Protein AF-A0A161S2M9-F1 (afdb_monomer)

Solvent-accessible surface area (backbone atoms only — not comparable to full-atom values): 8338 Å² total; per-residue (Å²): 133,83,73,73,79,74,80,50,55,62,83,59,62,72,58,51,50,69,74,35,62,95,44,46,67,46,77,41,58,0,58,89,66,40,73,58,56,56,80,50,38,44,29,28,23,38,36,28,75,87,75,35,39,30,41,39,39,37,35,34,41,82,91,75,45,33,48,78,35,40,40,38,41,31,34,82,42,96,66,31,32,44,35,39,37,47,57,80,62,90,52,72,94,69,52,46,96,36,64,38,29,30,31,35,53,48,51,75,93,57,89,78,67,59,68,40,60,39,91,72,65,84,49,70,64,59,43,49,53,50,54,49,52,54,49,56,54,49,53,51,56,54,55,63,73,75,111

Radius of gyration: 16.25 Å; Cα contacts (8 Å, |Δi|>4): 258; chains: 1; bounding box: 47×38×46 Å

Foldseek 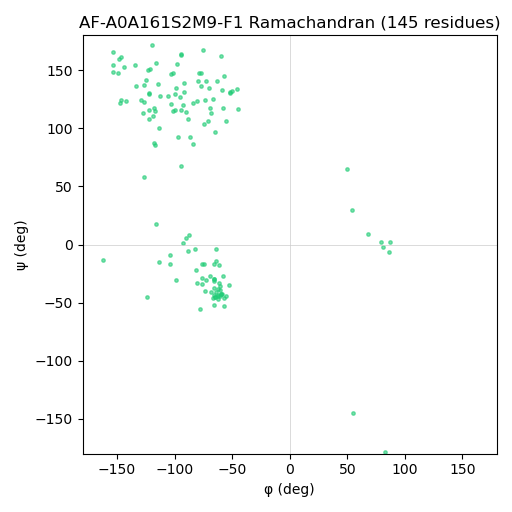3Di:
DPPPPPQAADDDVVVLCVVCVQWFPDKEAADVVPPGADPQWGWIWTATPVRWIKIKIFRADPVPRGTPWIKIWTCPDVQKIKIWTAQADPDPQADEPQPPTWIWIGHPPDPDIDIGHDPDPPHPNVVVVVVVVVVVVVVVVVVVVVD

Secondary structure (DSSP, 8-state):
-PPP----BPP-HHHHHHH-TTTEEEEEESBTTBS--BTTEEEEEEEETTS-EEEEEEEEETTTTEEEEEEEEEEEETTEEEEEEE---SSGGG--TTTTEEEEEEETT-S---EEE-SS--SHHHHHHHHHHHHHHHHHHHHHHT-

Nearest PDB structures (foldseek):
  6czh-assembly1_A  TM=3.758E-01  e=7.530E+00  synthetic construct
  4qtq-assembly1_A  TM=4.087E-01  e=7.950E+00  Xanthomonas citri pv. citri str. 306

pLDDT: mean 89.41, std 12.66, range [35.03, 98.44]

Mean predicted aligned error: 5.24 Å

Structure (mmCIF, N/CA/C/O backbone):
data_AF-A0A161S2M9-F1
#
_entry.id   AF-A0A161S2M9-F1
#
loop_
_atom_site.group_PDB
_atom_site.id
_atom_site.type_symbol
_atom_site.label_atom_id
_atom_site.label_alt_id
_atom_site.label_comp_id
_atom_site.label_asym_id
_atom_site.label_entity_id
_atom_site.label_seq_id
_atom_site.pdbx_PDB_ins_code
_atom_site.Cartn_x
_atom_site.Cartn_y
_atom_site.Cartn_z
_atom_site.occupancy
_atom_site.B_iso_or_equiv
_atom_site.auth_seq_id
_atom_site.auth_comp_id
_atom_site.auth_asym_id
_atom_site.auth_atom_id
_atom_site.pdbx_PDB_model_num
ATOM 1 N N . MET A 1 1 ? -11.547 -1.071 -25.526 1.00 36.75 1 MET A N 1
ATOM 2 C CA . MET A 1 1 ? -10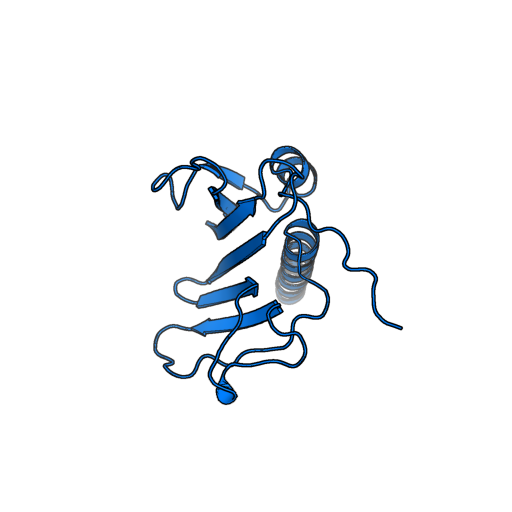.810 0.189 -25.287 1.00 36.75 1 MET A CA 1
ATOM 3 C C . MET A 1 1 ? -9.580 -0.172 -24.457 1.00 36.75 1 MET A C 1
ATOM 5 O O . MET A 1 1 ? -9.751 -0.563 -23.312 1.00 36.75 1 MET A O 1
ATOM 9 N N . LYS A 1 2 ? -8.369 -0.206 -25.035 1.00 35.03 2 LYS A N 1
ATOM 10 C CA . LYS A 1 2 ? -7.146 -0.411 -24.234 1.00 35.03 2 LYS A CA 1
ATOM 11 C C . LYS A 1 2 ? -6.957 0.863 -23.407 1.00 35.03 2 LYS A C 1
ATOM 13 O O . LYS A 1 2 ? -6.840 1.926 -24.017 1.00 35.03 2 LYS A O 1
ATOM 18 N N . ARG A 1 3 ? -6.991 0.789 -22.069 1.00 44.34 3 ARG A N 1
ATOM 19 C CA . ARG A 1 3 ? -6.546 1.918 -21.235 1.00 44.34 3 ARG A CA 1
ATOM 20 C C . ARG A 1 3 ? -5.145 2.292 -21.727 1.00 44.34 3 ARG A C 1
ATOM 22 O O . ARG A 1 3 ? -4.315 1.400 -21.919 1.00 44.34 3 ARG A O 1
ATOM 29 N N . LYS A 1 4 ? -4.898 3.581 -21.998 1.00 45.69 4 LYS A N 1
ATOM 30 C CA . LYS A 1 4 ? -3.517 4.085 -21.995 1.00 45.69 4 LYS A CA 1
ATOM 31 C C . LYS A 1 4 ? -2.933 3.600 -20.672 1.00 45.69 4 LYS A C 1
ATOM 33 O O . LYS A 1 4 ? -3.645 3.672 -19.678 1.00 45.69 4 LYS A O 1
ATOM 38 N N . SER A 1 5 ? -1.738 3.014 -20.672 1.00 51.22 5 SER A N 1
ATOM 39 C CA . SER A 1 5 ? -1.085 2.694 -19.407 1.00 51.22 5 SER A CA 1
ATOM 40 C C . SER A 1 5 ? -1.011 4.005 -18.640 1.00 51.22 5 SER A C 1
ATOM 42 O O . SER A 1 5 ? -0.283 4.905 -19.065 1.00 51.22 5 SER A O 1
ATOM 44 N N . ASP A 1 6 ? -1.846 4.165 -17.619 1.00 59.38 6 ASP A N 1
ATOM 45 C CA . ASP A 1 6 ? -1.732 5.303 -16.731 1.00 59.38 6 ASP A CA 1
ATOM 46 C C . ASP A 1 6 ? -0.314 5.203 -16.181 1.00 59.38 6 ASP A C 1
ATOM 48 O O . ASP A 1 6 ? 0.096 4.158 -15.670 1.00 59.38 6 ASP A O 1
ATOM 52 N N . ASP A 1 7 ? 0.498 6.216 -16.469 1.00 76.06 7 ASP A N 1
ATOM 53 C CA . ASP A 1 7 ? 1.902 6.202 -16.102 1.00 76.06 7 ASP A CA 1
ATOM 54 C C . ASP A 1 7 ? 1.968 6.213 -14.571 1.00 76.06 7 ASP A C 1
ATOM 56 O O . ASP A 1 7 ? 1.827 7.253 -13.932 1.00 76.06 7 ASP A O 1
ATOM 60 N N . LEU A 1 8 ? 2.117 5.032 -13.967 1.00 88.88 8 LEU A N 1
ATOM 61 C CA . LEU A 1 8 ? 2.208 4.890 -12.521 1.00 88.88 8 LEU A CA 1
ATOM 62 C C . LEU A 1 8 ? 3.531 5.495 -12.071 1.00 88.88 8 LEU A C 1
ATOM 64 O O . LEU A 1 8 ? 4.604 4.984 -12.391 1.00 88.88 8 LEU A O 1
ATOM 68 N N . HIS A 1 9 ? 3.459 6.586 -11.323 1.00 93.44 9 HIS A N 1
ATOM 69 C CA . HIS A 1 9 ? 4.621 7.230 -10.728 1.00 93.44 9 HIS A CA 1
ATOM 70 C C . HIS A 1 9 ? 4.854 6.747 -9.294 1.00 93.44 9 HIS A C 1
ATOM 72 O O . HIS A 1 9 ? 3.990 6.115 -8.677 1.00 93.44 9 HIS A O 1
ATOM 78 N N . GLY A 1 10 ? 6.059 7.007 -8.783 1.00 93.94 10 GLY A N 1
ATOM 79 C CA . GLY A 1 10 ? 6.380 6.767 -7.378 1.00 93.94 10 GLY A CA 1
ATOM 80 C C . GLY A 1 10 ? 5.434 7.521 -6.445 1.00 93.94 10 GLY A C 1
ATOM 81 O O . GLY A 1 10 ? 4.982 8.627 -6.753 1.00 93.94 10 GLY A O 1
ATOM 82 N N . THR A 1 11 ? 5.123 6.909 -5.309 1.00 96.31 11 THR A N 1
ATOM 83 C CA . THR A 1 11 ? 4.154 7.472 -4.371 1.00 96.31 11 THR A CA 1
ATOM 84 C C . THR A 1 11 ? 4.696 8.726 -3.682 1.00 96.31 11 THR A C 1
ATOM 86 O O . THR A 1 11 ? 5.821 8.756 -3.183 1.00 96.31 11 THR A O 1
ATOM 89 N N . ASN A 1 12 ? 3.865 9.768 -3.599 1.00 96.38 12 ASN A N 1
ATOM 90 C CA . ASN A 1 12 ? 4.131 10.939 -2.770 1.00 96.38 12 ASN A CA 1
ATOM 91 C C . ASN A 1 12 ? 3.613 10.696 -1.341 1.00 96.38 12 ASN A C 1
ATOM 93 O O . ASN A 1 12 ? 2.447 10.949 -1.042 1.00 96.38 12 ASN A O 1
ATOM 97 N N . PHE A 1 13 ? 4.480 10.197 -0.459 1.00 97.56 13 PHE A N 1
ATOM 98 C CA . PHE A 1 13 ? 4.110 9.833 0.917 1.00 97.56 13 PHE A CA 1
ATOM 99 C C . PHE A 1 13 ? 3.707 11.030 1.787 1.00 97.56 13 PHE A C 1
ATOM 101 O O . PHE A 1 13 ? 2.835 10.891 2.641 1.00 97.56 13 PHE A O 1
ATOM 108 N N . GLU A 1 14 ? 4.278 12.211 1.544 1.00 97.12 14 GLU A N 1
ATOM 109 C CA . GLU A 1 14 ? 3.886 13.437 2.251 1.00 97.12 14 GLU A CA 1
ATOM 110 C C . GLU A 1 14 ? 2.454 13.841 1.904 1.00 97.12 14 GLU A C 1
ATOM 112 O O . GLU A 1 14 ? 1.664 1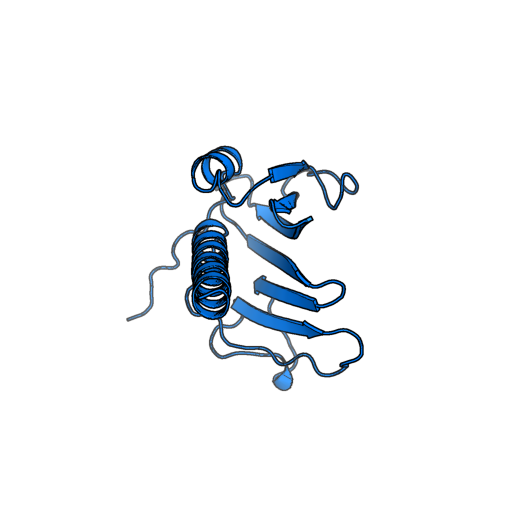4.190 2.782 1.00 97.12 14 GLU A O 1
ATOM 117 N N . PHE A 1 15 ? 2.094 13.757 0.621 1.00 97.31 15 PHE A N 1
ATOM 118 C CA . PHE A 1 15 ? 0.719 13.977 0.187 1.00 97.31 15 PHE A CA 1
ATOM 119 C C . PHE A 1 15 ? -0.222 12.910 0.754 1.00 97.31 15 PHE A C 1
ATOM 121 O O . PHE A 1 15 ? -1.269 13.259 1.292 1.00 97.31 15 PHE A O 1
ATOM 128 N N . LEU A 1 16 ? 0.172 11.634 0.702 1.00 97.62 16 LEU A N 1
ATOM 129 C CA . LEU A 1 16 ? -0.625 10.526 1.229 1.00 97.62 16 LEU A CA 1
ATOM 130 C C . LEU A 1 16 ? -0.955 10.724 2.716 1.00 97.62 16 LEU A C 1
ATOM 132 O O . LEU A 1 16 ? -2.113 10.610 3.110 1.00 97.62 16 LEU A O 1
ATOM 136 N N . LYS A 1 17 ? 0.040 11.107 3.528 1.00 97.31 17 LYS A N 1
ATOM 137 C CA . LYS A 1 17 ? -0.150 11.398 4.955 1.00 97.31 17 LYS A CA 1
ATOM 138 C C . LYS A 1 17 ? -1.141 12.540 5.193 1.00 97.31 17 LYS A C 1
ATOM 140 O O . LYS A 1 17 ? -1.945 12.468 6.114 1.00 97.31 17 LYS A O 1
ATOM 145 N N . ARG A 1 18 ? -1.099 13.588 4.362 1.00 97.62 18 ARG A N 1
ATOM 146 C CA . ARG A 1 18 ? -2.029 14.729 4.451 1.00 97.62 18 ARG A CA 1
ATOM 147 C C . ARG A 1 18 ? -3.439 14.390 3.979 1.00 97.62 18 ARG A C 1
ATOM 149 O O . ARG A 1 18 ? -4.381 15.007 4.457 1.00 97.62 18 ARG A O 1
ATOM 156 N N . ALA A 1 19 ? -3.574 13.465 3.032 1.00 97.88 19 ALA A N 1
ATOM 157 C CA . ALA A 1 19 ? -4.863 13.063 2.481 1.00 97.88 19 ALA A CA 1
ATOM 158 C C . ALA A 1 19 ? -5.654 12.148 3.426 1.00 97.88 19 ALA A C 1
ATOM 160 O O . ALA A 1 19 ? -6.880 12.184 3.406 1.00 97.88 19 ALA A O 1
ATOM 161 N N . PHE A 1 20 ? -4.968 11.365 4.265 1.00 97.81 20 PHE A N 1
ATOM 162 C CA . PHE A 1 20 ? -5.599 10.399 5.170 1.00 97.81 20 PHE A CA 1
ATOM 163 C C . PHE A 1 20 ? -5.170 10.588 6.640 1.00 97.81 20 PHE A C 1
ATOM 165 O O . PHE A 1 20 ? -4.636 9.650 7.246 1.00 97.81 20 PHE A O 1
ATOM 172 N N . PRO A 1 21 ? -5.388 11.778 7.238 1.00 97.06 21 PRO A N 1
ATOM 173 C CA . PRO A 1 21 ? -4.959 12.065 8.609 1.00 97.06 21 PRO A CA 1
ATOM 174 C C . PRO A 1 21 ? -5.702 11.216 9.651 1.00 97.06 21 PRO A C 1
ATOM 176 O O . PRO A 1 21 ? -5.125 10.864 10.673 1.00 97.06 21 PRO A O 1
ATOM 179 N N . ASP A 1 22 ? -6.946 10.827 9.362 1.00 95.62 22 ASP A N 1
ATOM 180 C CA . ASP A 1 22 ? -7.793 10.011 10.246 1.00 95.62 22 ASP A CA 1
ATOM 181 C C . ASP A 1 22 ? -7.592 8.497 10.054 1.00 95.62 22 ASP A C 1
ATOM 183 O O . ASP A 1 22 ? -8.345 7.677 10.584 1.00 95.62 22 ASP A O 1
ATOM 187 N N . LEU A 1 23 ? -6.584 8.111 9.268 1.00 96.94 23 LEU A N 1
ATOM 188 C CA . LEU A 1 23 ? -6.231 6.720 8.993 1.00 96.94 23 LEU A CA 1
ATOM 189 C C . LEU A 1 23 ? -4.774 6.428 9.354 1.00 96.94 23 LEU A C 1
ATOM 191 O O . LEU A 1 23 ? -4.488 5.391 9.952 1.00 96.94 23 LEU A O 1
ATOM 195 N N . ILE A 1 24 ? -3.859 7.321 8.969 1.00 98.19 24 ILE A N 1
ATOM 196 C CA . ILE A 1 24 ? -2.412 7.128 9.084 1.00 98.19 24 ILE A CA 1
ATOM 197 C C . ILE A 1 24 ? -1.906 7.716 10.402 1.00 98.19 24 ILE A C 1
ATOM 199 O O . ILE A 1 24 ? -1.961 8.924 10.614 1.00 98.19 24 ILE A O 1
ATOM 203 N N . GLU A 1 25 ? -1.308 6.871 11.237 1.00 97.50 25 GLU A N 1
ATOM 204 C CA . GLU A 1 25 ? -0.554 7.299 12.416 1.00 97.50 25 GLU A CA 1
ATOM 205 C C . GLU A 1 25 ? 0.841 7.798 12.005 1.00 97.50 25 GLU A C 1
ATOM 207 O O . GLU A 1 25 ? 1.239 8.937 12.275 1.00 97.50 25 GLU A O 1
ATOM 212 N N . SER A 1 26 ? 1.596 6.952 11.299 1.00 97.38 26 SER A N 1
ATOM 213 C CA . SER A 1 26 ? 2.964 7.254 10.883 1.00 97.38 26 SER A CA 1
ATOM 214 C C . SER A 1 26 ? 3.329 6.593 9.553 1.00 97.38 26 SER A C 1
ATOM 216 O O . SER A 1 26 ? 2.701 5.636 9.103 1.00 97.38 26 SER A O 1
ATOM 218 N N . ILE A 1 27 ? 4.358 7.142 8.903 1.00 97.81 27 ILE A N 1
ATOM 219 C CA . ILE A 1 27 ? 5.005 6.547 7.733 1.00 97.81 27 ILE A CA 1
ATOM 220 C C . ILE A 1 27 ? 6.499 6.500 8.037 1.00 97.81 27 ILE A C 1
ATOM 222 O O . ILE A 1 27 ? 7.145 7.541 8.157 1.00 97.81 27 ILE A O 1
ATOM 226 N N . GLU A 1 28 ? 7.033 5.296 8.180 1.00 97.00 28 GLU A N 1
ATOM 227 C CA . GLU A 1 28 ? 8.422 5.028 8.548 1.00 97.00 28 GLU A CA 1
ATOM 228 C C . GLU A 1 28 ? 9.225 4.614 7.311 1.00 97.00 28 GLU A C 1
ATOM 230 O O . GLU A 1 28 ? 8.683 4.004 6.384 1.00 97.00 28 GLU A O 1
ATOM 235 N N . ASP A 1 29 ? 10.511 4.978 7.266 1.00 97.12 29 ASP A N 1
ATOM 236 C CA . ASP A 1 29 ? 11.413 4.481 6.226 1.00 97.12 29 ASP A CA 1
ATOM 237 C C . ASP A 1 29 ? 11.844 3.046 6.523 1.00 97.12 29 ASP A C 1
ATOM 239 O O . ASP A 1 29 ? 12.183 2.723 7.658 1.00 97.12 29 ASP A O 1
ATOM 243 N N . GLY A 1 30 ? 11.832 2.205 5.490 1.00 94.62 30 GLY A N 1
ATOM 244 C CA . GLY A 1 30 ? 12.103 0.781 5.622 1.00 94.62 30 GLY A CA 1
ATOM 245 C C . GLY A 1 30 ? 10.898 -0.051 6.072 1.00 94.62 30 GLY A C 1
ATOM 246 O O . GLY A 1 30 ? 9.778 0.443 6.254 1.00 94.62 30 GLY A O 1
ATOM 247 N N . PHE A 1 31 ? 11.131 -1.349 6.220 1.00 92.00 31 PHE A N 1
ATOM 248 C CA . PHE A 1 31 ? 10.188 -2.297 6.798 1.00 92.00 31 PHE A CA 1
ATOM 249 C C . PHE A 1 31 ? 10.390 -2.342 8.310 1.00 92.00 31 PHE A C 1
ATOM 251 O O . PHE A 1 31 ? 11.398 -2.843 8.788 1.00 92.00 31 PHE A O 1
ATOM 258 N N . PHE A 1 32 ? 9.441 -1.783 9.061 1.00 85.50 32 PHE A N 1
ATOM 259 C CA . PHE A 1 32 ? 9.501 -1.629 10.519 1.00 85.50 32 PHE A CA 1
ATOM 260 C C . PHE A 1 32 ? 10.764 -0.912 11.031 1.00 85.50 32 PHE A C 1
ATOM 262 O O . PHE A 1 32 ? 11.217 -1.171 12.142 1.00 85.50 32 PHE A O 1
ATOM 269 N N . GLY A 1 33 ? 11.330 -0.005 10.227 1.00 77.69 33 GLY A N 1
ATOM 270 C CA . GLY A 1 33 ? 12.584 0.694 10.531 1.00 77.69 33 GLY A CA 1
ATOM 271 C C . GLY A 1 33 ? 13.853 -0.052 10.103 1.00 77.69 33 GLY A C 1
ATOM 272 O O . GLY A 1 33 ? 14.936 0.531 10.143 1.00 77.69 33 GLY A O 1
ATOM 273 N N . ASP A 1 34 ? 13.722 -1.294 9.635 1.00 80.69 34 ASP A N 1
ATOM 274 C CA . ASP A 1 34 ? 14.796 -2.074 9.024 1.00 80.69 34 ASP A CA 1
ATOM 275 C C . ASP A 1 34 ? 14.778 -1.925 7.495 1.00 80.69 34 ASP A C 1
ATOM 277 O O . ASP A 1 34 ? 13.792 -1.496 6.904 1.00 80.69 34 ASP A O 1
ATOM 281 N N . GLU A 1 35 ? 15.870 -2.283 6.816 1.00 89.38 35 GLU A N 1
ATOM 282 C CA . GLU A 1 35 ? 15.967 -2.219 5.346 1.00 89.38 35 GLU A CA 1
ATOM 283 C C . GLU A 1 35 ? 15.534 -0.857 4.752 1.00 89.38 35 GLU A C 1
ATOM 285 O O . GLU A 1 35 ? 14.555 -0.783 4.004 1.00 89.38 35 GLU A O 1
ATOM 290 N N . PRO A 1 36 ? 16.249 0.245 5.042 1.00 93.00 36 PRO A N 1
ATOM 291 C CA . PRO A 1 36 ? 15.849 1.574 4.589 1.00 93.00 36 PRO A CA 1
ATOM 292 C C . PRO A 1 36 ? 15.765 1.682 3.060 1.00 93.00 36 PRO A C 1
ATOM 294 O O . PRO A 1 36 ? 16.330 0.876 2.298 1.00 93.00 36 PRO A O 1
ATOM 297 N N . SER A 1 37 ? 15.073 2.722 2.596 1.00 92.69 37 SER A N 1
ATOM 298 C CA . SER A 1 37 ? 15.026 3.041 1.169 1.00 92.69 37 SER A CA 1
ATOM 299 C C . SER A 1 37 ? 16.443 3.296 0.647 1.00 92.69 37 SER A C 1
ATOM 301 O O . SER A 1 37 ? 17.233 4.024 1.250 1.00 92.69 37 SER A O 1
ATOM 303 N N . LYS A 1 38 ? 16.791 2.695 -0.494 1.00 91.75 38 LYS A N 1
ATOM 304 C CA . LYS A 1 38 ? 18.129 2.831 -1.088 1.00 91.75 38 LYS A CA 1
ATOM 305 C C . LYS A 1 38 ? 18.048 2.778 -2.601 1.00 91.75 38 LYS A C 1
ATOM 307 O O . LYS A 1 38 ? 17.648 1.764 -3.165 1.00 91.75 38 LYS A O 1
ATOM 312 N N . GLY A 1 39 ? 18.529 3.826 -3.270 1.00 80.50 39 GLY A N 1
ATOM 313 C CA . GLY A 1 39 ? 18.499 3.887 -4.733 1.00 80.50 39 GLY A CA 1
ATOM 314 C C . GLY A 1 39 ? 17.072 3.686 -5.251 1.00 80.50 39 GLY A C 1
ATOM 315 O O . GLY A 1 39 ? 16.149 4.111 -4.569 1.00 80.50 39 GLY A O 1
ATOM 316 N N . PRO A 1 40 ? 16.835 3.038 -6.403 1.00 94.62 40 PRO A N 1
ATOM 317 C CA . PRO A 1 40 ? 15.496 2.996 -6.995 1.00 94.62 40 PRO A CA 1
ATOM 318 C C . PRO A 1 40 ? 14.461 2.247 -6.134 1.00 94.62 40 PRO A C 1
ATOM 320 O O . PRO A 1 40 ? 13.295 2.199 -6.505 1.00 94.62 40 PRO A O 1
ATOM 323 N N . PHE A 1 41 ? 14.871 1.649 -5.013 1.00 96.44 41 PHE A N 1
ATOM 324 C CA . PHE A 1 41 ? 14.015 0.929 -4.088 1.00 96.44 41 PHE A CA 1
ATOM 325 C C . PHE A 1 41 ? 13.473 1.865 -3.008 1.00 96.44 41 PHE A C 1
ATOM 327 O O . PHE A 1 41 ? 14.217 2.343 -2.146 1.00 96.44 41 PHE A O 1
ATOM 334 N N . VAL A 1 42 ? 12.162 2.061 -3.036 1.00 97.12 42 VAL A N 1
ATOM 335 C CA . VAL A 1 42 ? 11.395 2.701 -1.972 1.00 97.12 42 VAL A CA 1
ATOM 336 C C . VAL A 1 42 ? 10.837 1.608 -1.075 1.00 97.12 42 VAL A C 1
ATOM 338 O O . VAL A 1 42 ? 10.175 0.690 -1.561 1.00 97.12 42 VAL A O 1
ATOM 341 N N . ARG A 1 43 ? 11.099 1.714 0.227 1.00 97.88 43 ARG A N 1
ATOM 342 C CA . ARG A 1 43 ? 10.530 0.843 1.258 1.00 97.88 43 ARG A CA 1
ATOM 343 C C . ARG A 1 43 ? 9.938 1.705 2.355 1.00 97.88 43 ARG A C 1
ATOM 345 O O . ARG A 1 43 ? 10.647 2.549 2.898 1.00 97.88 43 ARG A O 1
ATOM 352 N N . LYS A 1 44 ? 8.657 1.518 2.662 1.00 98.12 44 LYS A N 1
ATOM 353 C CA . LYS A 1 44 ? 7.977 2.224 3.755 1.00 98.12 44 LYS A CA 1
ATOM 354 C C . LYS A 1 44 ? 7.138 1.268 4.585 1.00 98.12 44 LYS A C 1
ATOM 356 O O . LYS A 1 44 ? 6.644 0.264 4.073 1.00 98.12 44 LYS A O 1
ATOM 361 N N . THR A 1 45 ? 6.918 1.648 5.836 1.00 98.44 45 THR A N 1
ATOM 362 C CA . THR A 1 45 ? 5.892 1.058 6.699 1.00 98.44 45 THR A CA 1
ATOM 363 C C . THR A 1 45 ? 4.903 2.142 7.079 1.00 98.44 45 THR A C 1
ATOM 365 O O . THR A 1 45 ? 5.279 3.133 7.700 1.00 98.44 45 THR A O 1
ATOM 368 N N . ILE A 1 46 ? 3.648 1.979 6.680 1.00 98.31 46 ILE A N 1
ATOM 369 C CA . ILE A 1 46 ? 2.546 2.853 7.078 1.00 98.31 46 ILE A CA 1
ATOM 370 C C . ILE A 1 46 ? 1.888 2.210 8.293 1.00 98.31 46 ILE A C 1
ATOM 372 O O . ILE A 1 46 ? 1.345 1.112 8.174 1.00 98.31 46 ILE A O 1
ATOM 376 N N . LYS A 1 47 ? 1.936 2.873 9.447 1.00 97.62 47 LYS A N 1
ATOM 377 C CA . LYS A 1 47 ? 1.187 2.463 10.640 1.00 97.62 47 LYS A CA 1
ATOM 378 C C . LYS A 1 47 ? -0.155 3.174 10.647 1.00 97.62 47 LYS A C 1
ATOM 380 O O . LYS A 1 47 ? -0.223 4.384 10.416 1.00 97.62 47 LYS A O 1
ATOM 385 N N . PHE A 1 48 ? -1.216 2.416 10.871 1.00 97.31 48 PHE A N 1
ATOM 386 C CA . PHE A 1 48 ? -2.572 2.935 10.939 1.00 97.31 48 PHE A CA 1
ATOM 387 C C . PHE A 1 48 ? -3.003 3.157 12.390 1.00 97.31 48 PHE A C 1
ATOM 389 O O . PHE A 1 48 ? -2.517 2.482 13.292 1.00 97.31 48 PHE A O 1
ATOM 396 N N . LEU A 1 49 ? -3.963 4.059 12.611 1.00 95.81 49 LEU A N 1
ATOM 397 C CA . LEU A 1 49 ? -4.425 4.442 13.958 1.00 95.81 49 LEU A CA 1
ATOM 398 C C . LEU A 1 49 ? -5.028 3.291 14.789 1.00 95.81 49 LEU A C 1
ATOM 400 O O . LEU A 1 49 ? -5.140 3.406 16.004 1.00 95.81 49 LEU A O 1
ATOM 404 N N . ASP A 1 50 ? -5.422 2.187 14.154 1.00 92.88 50 ASP A N 1
ATOM 405 C CA . ASP A 1 50 ? -5.926 0.976 14.819 1.00 92.88 50 ASP A CA 1
ATOM 406 C C . ASP A 1 50 ? -4.816 -0.034 15.170 1.00 92.88 50 ASP A C 1
ATOM 408 O O . ASP A 1 50 ? -5.102 -1.146 15.614 1.00 92.88 50 ASP A O 1
ATOM 412 N N . GLY A 1 51 ? -3.549 0.324 14.947 1.00 93.69 51 GLY A N 1
ATOM 413 C CA . GLY A 1 51 ? -2.385 -0.523 15.202 1.00 93.69 51 GLY A CA 1
ATOM 414 C C . GLY A 1 51 ? -2.082 -1.548 14.105 1.00 93.69 51 GLY A C 1
ATOM 415 O O . GLY A 1 51 ? -1.083 -2.263 14.206 1.00 93.69 51 GLY A O 1
ATOM 416 N N . THR A 1 52 ? -2.896 -1.629 13.048 1.00 95.56 52 THR A N 1
ATOM 417 C CA . THR A 1 52 ? -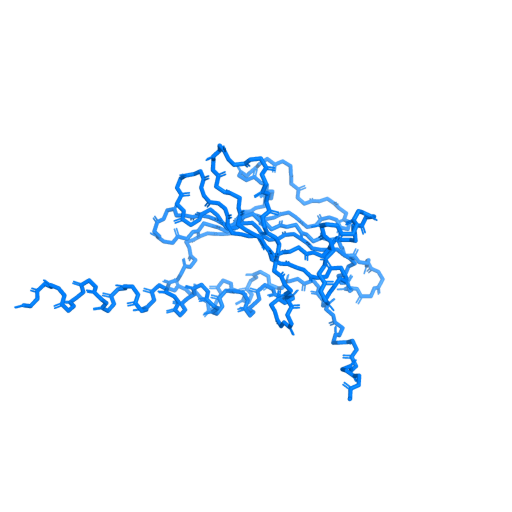2.538 -2.390 11.840 1.00 95.56 52 THR A CA 1
ATOM 418 C C . THR A 1 52 ? -1.499 -1.628 11.015 1.00 95.56 52 THR A C 1
ATOM 420 O O . THR A 1 52 ? -1.251 -0.441 11.238 1.00 95.56 52 THR A O 1
ATOM 423 N N . TYR A 1 53 ? -0.878 -2.281 10.033 1.00 97.00 53 TYR A N 1
ATOM 424 C CA . TYR A 1 53 ? 0.131 -1.625 9.201 1.00 97.00 53 TYR A CA 1
ATOM 425 C C . TYR A 1 53 ? 0.130 -2.131 7.765 1.00 97.00 53 TYR A C 1
ATOM 427 O O . TYR A 1 53 ? -0.338 -3.229 7.460 1.00 97.00 53 TYR A O 1
ATOM 435 N N . MET A 1 54 ? 0.720 -1.332 6.885 1.00 97.62 54 MET A N 1
ATOM 436 C CA . MET A 1 54 ? 1.028 -1.709 5.518 1.00 97.62 54 MET A CA 1
ATOM 437 C C . MET A 1 54 ? 2.522 -1.574 5.246 1.00 97.62 54 MET A C 1
ATOM 439 O O . MET A 1 54 ? 3.103 -0.517 5.494 1.00 97.62 54 MET A O 1
ATOM 443 N N . THR A 1 55 ? 3.136 -2.612 4.682 1.00 97.56 55 THR A N 1
ATOM 444 C CA . THR A 1 55 ? 4.470 -2.495 4.088 1.00 97.56 55 THR A CA 1
ATOM 445 C C . THR A 1 55 ? 4.350 -2.155 2.609 1.00 97.56 55 THR A C 1
ATOM 447 O O . THR A 1 55 ? 3.472 -2.634 1.887 1.00 97.56 55 THR A O 1
ATOM 450 N N . VAL A 1 56 ? 5.227 -1.263 2.169 1.00 98.12 56 VAL A N 1
ATOM 451 C CA . VAL A 1 56 ? 5.194 -0.656 0.844 1.00 98.12 56 VAL A CA 1
ATOM 452 C C . VAL A 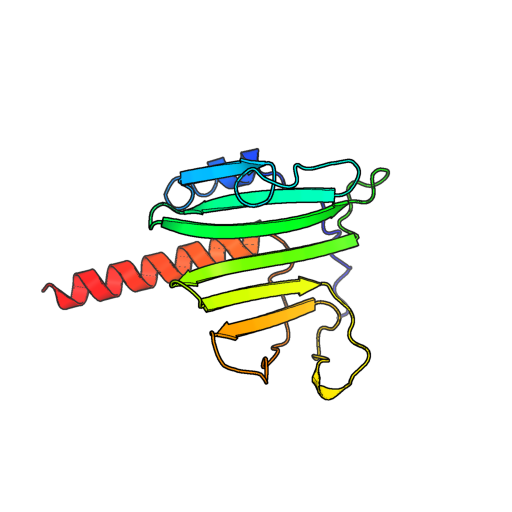1 56 ? 6.548 -0.857 0.201 1.00 98.12 56 VAL A C 1
ATOM 454 O O . VAL A 1 56 ? 7.558 -0.399 0.734 1.00 98.12 56 VAL A O 1
ATOM 457 N N . PHE A 1 57 ? 6.561 -1.488 -0.963 1.00 97.75 57 PHE A N 1
ATOM 458 C CA . PHE A 1 57 ? 7.733 -1.608 -1.814 1.00 97.75 57 PHE A CA 1
ATOM 459 C C . PHE A 1 57 ? 7.436 -1.022 -3.189 1.00 97.75 57 PHE A C 1
ATOM 461 O O . PHE A 1 57 ? 6.463 -1.413 -3.835 1.00 97.75 57 PHE A O 1
ATOM 468 N N . GLU A 1 58 ? 8.304 -0.136 -3.673 1.00 97.38 58 GLU A N 1
ATOM 469 C CA . GLU A 1 58 ? 8.267 0.349 -5.054 1.00 97.38 58 GLU A CA 1
ATOM 470 C C . GLU A 1 58 ? 9.667 0.316 -5.668 1.00 97.38 58 GLU A C 1
ATOM 472 O O . GLU A 1 58 ? 10.646 0.734 -5.047 1.00 97.38 58 GLU A O 1
ATOM 477 N N . LEU A 1 59 ? 9.760 -0.149 -6.915 1.00 96.38 59 LEU A N 1
ATOM 478 C CA . LEU A 1 59 ? 10.949 0.014 -7.747 1.00 96.38 59 LEU A CA 1
ATOM 479 C C . LEU A 1 59 ? 10.707 1.154 -8.733 1.00 96.38 59 LEU A C 1
ATOM 481 O O . LEU A 1 59 ? 9.863 1.032 -9.622 1.00 96.38 59 LEU A O 1
ATOM 485 N N . ILE A 1 60 ? 11.459 2.240 -8.602 1.00 96.06 60 ILE A N 1
ATOM 486 C CA . ILE A 1 60 ? 11.294 3.463 -9.386 1.00 96.06 60 ILE A CA 1
ATOM 487 C C . ILE A 1 60 ? 12.397 3.586 -10.439 1.00 96.06 60 ILE A C 1
ATOM 489 O O . ILE A 1 60 ? 13.589 3.538 -10.142 1.00 96.06 60 ILE A O 1
ATOM 493 N N . GLU A 1 61 ? 12.010 3.803 -11.693 1.00 94.94 61 GLU A N 1
ATOM 494 C CA . GLU A 1 61 ? 12.935 4.184 -12.756 1.00 94.94 61 GLU A CA 1
ATOM 495 C C . GLU A 1 61 ? 13.405 5.624 -12.540 1.00 94.94 61 GLU A C 1
ATOM 497 O O . GLU A 1 61 ? 12.674 6.581 -12.788 1.00 94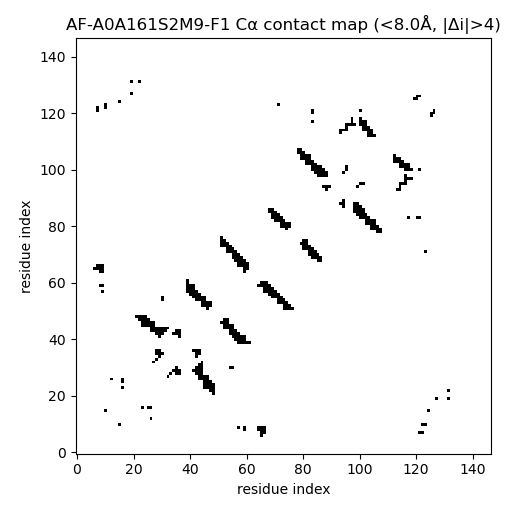.94 61 GLU A O 1
ATOM 502 N N . THR A 1 62 ? 14.654 5.785 -12.105 1.00 90.75 62 THR A N 1
ATOM 503 C CA . THR A 1 62 ? 15.219 7.073 -11.662 1.00 90.75 62 THR A CA 1
ATOM 504 C C . THR A 1 62 ? 15.175 8.182 -12.714 1.00 90.75 62 THR A C 1
ATOM 506 O O . THR A 1 62 ? 15.098 9.351 -12.356 1.00 90.75 62 THR A O 1
ATOM 509 N N . ARG A 1 63 ? 15.191 7.841 -14.009 1.00 92.19 63 ARG A N 1
ATOM 510 C CA . ARG A 1 63 ? 15.133 8.825 -15.104 1.00 92.19 63 ARG A CA 1
ATOM 511 C C . ARG A 1 63 ? 13.734 9.406 -15.322 1.00 92.19 63 ARG A C 1
ATOM 513 O O . ARG A 1 63 ? 13.616 10.543 -15.760 1.00 92.19 63 ARG A O 1
ATOM 520 N N . THR A 1 64 ? 12.688 8.614 -15.101 1.00 93.19 64 THR A N 1
ATOM 521 C CA . THR A 1 64 ? 11.303 8.977 -15.458 1.00 93.19 64 THR A CA 1
ATOM 522 C C . THR A 1 64 ? 10.403 9.158 -14.238 1.00 93.19 64 THR A C 1
ATOM 524 O O . THR A 1 64 ? 9.298 9.677 -14.368 1.00 93.19 64 THR A O 1
ATOM 527 N N . GLY A 1 65 ? 10.840 8.694 -13.064 1.00 92.69 65 GLY A N 1
ATOM 528 C CA . GLY A 1 65 ? 10.018 8.611 -11.860 1.00 92.69 65 GLY A CA 1
ATOM 529 C C . GLY A 1 65 ? 8.899 7.570 -11.954 1.00 92.69 65 GLY A C 1
ATOM 530 O O . GLY A 1 65 ? 8.022 7.551 -11.091 1.00 92.69 65 GLY A O 1
ATOM 531 N N . LYS A 1 66 ? 8.887 6.732 -13.002 1.00 93.31 66 LYS A N 1
ATOM 532 C CA . LYS A 1 66 ? 7.860 5.707 -13.203 1.00 93.31 66 LYS A CA 1
ATOM 533 C C . LYS A 1 66 ? 8.137 4.482 -12.345 1.00 93.31 66 LYS A C 1
ATOM 535 O O . LYS A 1 66 ? 9.272 4.021 -12.229 1.00 93.31 66 LYS A O 1
ATOM 540 N N . LYS A 1 67 ? 7.074 3.922 -11.798 1.00 93.25 67 LYS A N 1
ATOM 541 C CA . LYS A 1 67 ? 7.045 2.668 -11.060 1.00 93.25 67 LYS A CA 1
ATOM 542 C C . LYS A 1 67 ? 7.199 1.505 -12.040 1.00 93.25 67 LYS A C 1
ATOM 544 O O . LYS A 1 67 ? 6.463 1.397 -13.016 1.00 93.25 67 LYS A O 1
ATOM 549 N N . LYS A 1 68 ? 8.196 0.657 -11.800 1.00 93.38 68 LYS A N 1
ATOM 550 C CA . LYS A 1 68 ? 8.469 -0.572 -12.563 1.00 93.38 68 LYS A CA 1
ATOM 551 C C . LYS A 1 68 ? 7.922 -1.816 -11.880 1.00 93.38 68 LYS A C 1
ATOM 553 O O . LYS A 1 68 ? 7.612 -2.778 -12.565 1.00 93.38 68 LYS A O 1
ATOM 558 N N . LYS A 1 69 ? 7.869 -1.794 -10.548 1.00 94.38 69 LYS A N 1
ATOM 559 C CA . LYS A 1 69 ? 7.324 -2.856 -9.703 1.00 94.38 69 LYS A CA 1
ATOM 560 C C . LYS A 1 69 ? 6.739 -2.230 -8.448 1.00 94.38 69 LYS A C 1
ATOM 562 O O . LYS A 1 69 ? 7.280 -1.235 -7.958 1.00 94.38 69 LYS A O 1
ATOM 567 N N . TYR A 1 70 ? 5.688 -2.840 -7.917 1.00 96.19 70 TYR A N 1
ATOM 568 C CA . TYR A 1 70 ? 5.193 -2.537 -6.584 1.00 96.19 70 TYR A CA 1
ATOM 569 C C . TYR A 1 70 ? 4.675 -3.772 -5.863 1.00 96.19 70 TYR A C 1
ATOM 571 O O . TYR A 1 70 ? 4.227 -4.738 -6.487 1.00 96.19 70 TYR A O 1
ATOM 579 N N . GLN A 1 71 ? 4.749 -3.710 -4.539 1.00 96.62 71 GLN A N 1
ATOM 580 C CA . GLN A 1 71 ? 4.123 -4.654 -3.626 1.00 96.62 71 GLN A CA 1
ATOM 581 C C . GLN A 1 71 ? 3.613 -3.862 -2.422 1.00 96.62 71 GLN A C 1
ATOM 583 O O . GLN A 1 71 ? 4.382 -3.143 -1.779 1.00 96.62 71 GLN A O 1
ATOM 588 N N . TYR A 1 72 ? 2.317 -3.971 -2.152 1.00 97.50 72 TYR A N 1
ATOM 589 C CA . TYR A 1 72 ? 1.672 -3.358 -0.997 1.00 97.50 72 TYR A CA 1
ATOM 590 C C . TYR A 1 72 ? 1.000 -4.451 -0.178 1.00 97.50 72 TYR A C 1
ATOM 592 O O . TYR A 1 72 ? 0.069 -5.097 -0.665 1.00 97.50 72 TYR A O 1
ATOM 600 N N . ASP A 1 73 ? 1.465 -4.647 1.051 1.00 96.06 73 ASP A N 1
ATOM 601 C CA . ASP A 1 73 ? 1.010 -5.723 1.929 1.00 96.06 73 ASP A CA 1
ATOM 602 C C . ASP A 1 73 ? 0.396 -5.116 3.186 1.00 96.06 73 ASP A C 1
ATOM 604 O O . ASP A 1 73 ? 1.100 -4.541 4.011 1.00 96.06 73 ASP A O 1
ATOM 608 N N . TRP A 1 74 ? -0.918 -5.246 3.338 1.00 96.81 74 TRP A N 1
ATOM 609 C CA . TRP A 1 74 ? -1.661 -4.765 4.497 1.00 96.81 74 TRP A CA 1
ATOM 610 C C . TRP A 1 74 ? -1.949 -5.901 5.472 1.00 96.81 74 TRP A C 1
ATOM 612 O O . TRP A 1 74 ? -2.711 -6.816 5.152 1.00 96.81 74 TRP A O 1
ATOM 622 N N . GLU A 1 75 ? -1.388 -5.827 6.680 1.00 94.31 75 GLU A N 1
ATOM 623 C CA . GLU A 1 75 ? -1.775 -6.705 7.784 1.00 94.31 75 GLU A CA 1
ATOM 624 C C . GLU A 1 75 ? -3.005 -6.132 8.488 1.00 94.31 75 GLU A C 1
ATOM 626 O O . GLU A 1 75 ? -2.892 -5.396 9.461 1.00 94.31 75 GLU A O 1
ATOM 631 N N . TYR A 1 76 ? -4.194 -6.459 7.983 1.00 91.81 76 TYR A N 1
ATOM 632 C CA . TYR A 1 76 ? -5.462 -5.963 8.532 1.00 91.81 76 TYR A CA 1
ATOM 633 C C . TYR A 1 76 ? -5.852 -6.638 9.856 1.00 91.81 76 TYR A C 1
ATOM 635 O O . TYR A 1 76 ? -6.705 -6.158 10.593 1.00 91.81 76 TYR A O 1
ATOM 643 N N . GLN A 1 77 ? -5.240 -7.779 10.159 1.00 89.00 77 GLN A N 1
ATOM 644 C CA . GLN A 1 77 ? -5.355 -8.479 11.430 1.00 89.00 77 GLN A CA 1
ATOM 645 C C . GLN A 1 77 ? -4.078 -9.290 11.620 1.00 89.00 77 GLN A C 1
ATOM 647 O O . GLN A 1 77 ? -3.528 -9.785 10.642 1.00 89.00 77 GLN A O 1
ATOM 652 N N . ARG A 1 78 ? -3.629 -9.492 12.864 1.00 86.12 78 ARG A N 1
ATOM 653 C CA . ARG A 1 78 ? -2.432 -10.292 13.174 1.00 86.12 78 ARG A CA 1
ATOM 654 C C . ARG A 1 78 ? -2.390 -11.610 12.381 1.00 86.12 78 ARG A C 1
ATOM 656 O O . ARG A 1 78 ? -3.245 -12.479 12.571 1.00 86.12 78 ARG A O 1
ATOM 663 N N . GLY A 1 79 ? -1.383 -11.758 11.521 1.00 83.38 79 GLY A N 1
ATOM 664 C CA . GLY A 1 79 ? -1.158 -12.922 10.661 1.00 83.38 79 GLY A CA 1
ATOM 665 C C . GLY A 1 79 ? -2.017 -12.987 9.389 1.00 83.38 79 GLY A C 1
ATOM 666 O O . GLY A 1 79 ? -1.931 -13.965 8.644 1.00 83.38 79 GLY A O 1
ATOM 667 N N . LYS A 1 80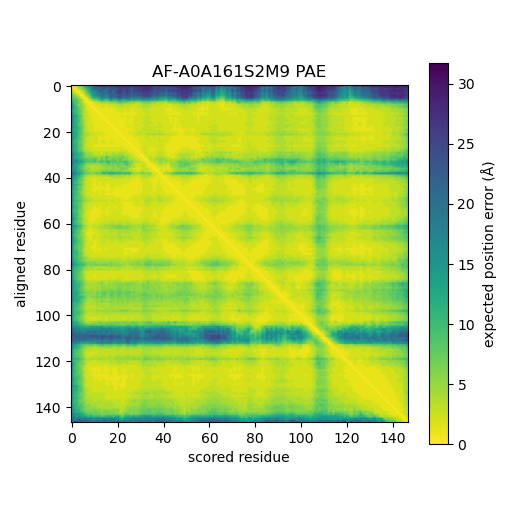 ? -2.860 -11.990 9.114 1.00 89.56 80 LYS A N 1
ATOM 668 C CA . LYS A 1 80 ? -3.712 -11.940 7.923 1.00 89.56 80 LYS A CA 1
ATOM 669 C C . LYS A 1 80 ? -3.339 -10.749 7.055 1.00 89.56 80 LYS A C 1
ATOM 671 O O . LYS A 1 80 ? -3.524 -9.598 7.441 1.00 89.56 80 LYS A O 1
ATOM 676 N N . LEU A 1 81 ? -2.845 -11.057 5.859 1.00 92.00 81 LEU A N 1
ATOM 677 C CA . LEU A 1 81 ? -2.344 -10.069 4.911 1.00 92.00 81 LEU A CA 1
ATOM 678 C C . LEU A 1 81 ? -3.236 -9.991 3.681 1.00 92.00 81 LEU A C 1
ATOM 680 O O . LEU A 1 81 ? -3.456 -11.008 3.020 1.00 92.00 81 LEU A O 1
ATOM 684 N N . TRP A 1 82 ? -3.674 -8.790 3.327 1.00 95.00 82 TRP A N 1
ATOM 685 C CA . TRP A 1 82 ? -4.169 -8.504 1.986 1.00 95.00 82 TRP A CA 1
ATOM 686 C C . TRP A 1 82 ? -3.067 -7.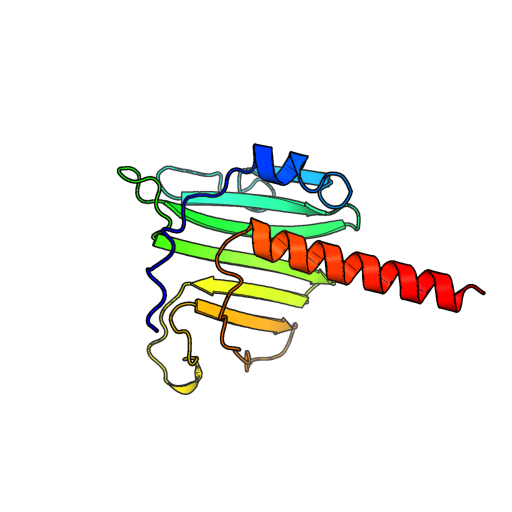840 1.164 1.00 95.00 82 TRP A C 1
ATOM 688 O O . TRP A 1 82 ? -2.372 -6.956 1.657 1.00 95.00 82 TRP A O 1
ATOM 698 N N . LYS A 1 83 ? -2.880 -8.289 -0.075 1.00 95.06 83 LYS A N 1
ATOM 699 C CA . LYS A 1 83 ? -1.729 -7.927 -0.905 1.00 95.06 83 LYS A CA 1
ATOM 700 C C . LYS A 1 83 ? -2.178 -7.380 -2.253 1.00 95.06 83 LYS A C 1
ATOM 702 O O . LYS A 1 83 ? -3.070 -7.963 -2.870 1.00 95.06 83 LYS A O 1
ATOM 707 N N . TRP A 1 84 ? -1.531 -6.311 -2.715 1.00 96.88 84 TRP A N 1
ATOM 708 C CA . TRP A 1 84 ? -1.660 -5.740 -4.063 1.00 96.88 84 TRP A CA 1
ATOM 709 C C . TRP A 1 84 ? -0.293 -5.709 -4.734 1.00 96.88 84 TRP A C 1
ATOM 711 O O . TRP A 1 84 ? 0.581 -4.927 -4.349 1.00 96.88 84 TRP A O 1
ATOM 721 N N . HIS A 1 85 ? -0.086 -6.581 -5.716 1.00 95.56 85 HIS A N 1
ATOM 722 C CA . HIS A 1 85 ? 1.227 -6.824 -6.311 1.00 95.56 85 HIS A CA 1
ATOM 723 C C . HIS A 1 85 ? 1.209 -6.585 -7.817 1.00 95.56 85 HIS A C 1
ATOM 725 O O . HIS A 1 85 ? 0.198 -6.807 -8.485 1.00 95.56 85 HIS A O 1
ATOM 731 N N . ASN A 1 86 ? 2.366 -6.173 -8.327 1.00 94.62 86 ASN A N 1
ATOM 732 C CA . ASN A 1 86 ? 2.711 -6.129 -9.742 1.00 94.62 86 ASN A CA 1
ATOM 733 C C . ASN A 1 86 ? 3.897 -7.072 -9.957 1.00 94.62 86 ASN A C 1
ATOM 735 O O . ASN A 1 86 ? 5.062 -6.694 -9.817 1.00 94.62 86 ASN A O 1
ATOM 739 N N . GLU A 1 87 ? 3.600 -8.343 -10.203 1.00 88.75 87 GLU A N 1
ATOM 740 C CA . GLU A 1 87 ? 4.611 -9.374 -10.421 1.00 88.75 87 GLU A CA 1
ATOM 741 C C . GLU A 1 87 ? 4.090 -10.407 -11.418 1.00 88.75 87 GLU A C 1
ATOM 743 O O . GLU A 1 87 ? 3.024 -10.967 -11.171 1.00 88.75 87 GLU A O 1
ATOM 748 N N . PRO A 1 88 ? 4.813 -10.659 -12.526 1.00 89.50 88 PRO A N 1
ATOM 749 C CA . PRO A 1 88 ? 4.431 -11.694 -13.471 1.00 89.50 88 PRO A CA 1
ATOM 750 C C . PRO A 1 88 ? 4.692 -13.088 -12.893 1.00 89.50 88 PRO A C 1
ATOM 752 O O . PRO A 1 88 ? 5.735 -13.335 -12.287 1.00 89.50 88 PRO A O 1
ATOM 755 N N . HIS A 1 89 ? 3.779 -14.015 -13.160 1.00 88.25 89 HIS A N 1
ATOM 756 C CA . HIS A 1 89 ? 3.895 -15.419 -12.776 1.00 88.25 89 HIS A CA 1
ATOM 757 C C . HIS A 1 89 ? 4.011 -16.337 -13.994 1.00 88.25 89 HIS A C 1
ATOM 759 O O . HIS A 1 89 ? 3.249 -16.217 -14.953 1.00 88.25 89 HIS A O 1
ATOM 765 N N . ASP A 1 90 ? 4.893 -17.336 -13.915 1.00 90.00 90 ASP A N 1
ATOM 766 C CA . ASP A 1 90 ? 5.067 -18.331 -14.985 1.00 90.00 90 ASP A CA 1
ATOM 767 C C . ASP A 1 90 ? 4.003 -19.440 -14.949 1.00 90.00 90 ASP A C 1
ATOM 769 O O . ASP A 1 90 ? 3.596 -19.984 -15.977 1.00 90.00 90 ASP A O 1
ATOM 773 N N . GLN A 1 91 ? 3.537 -19.802 -13.751 1.00 86.94 91 GLN A N 1
ATOM 774 C CA . GLN A 1 91 ? 2.582 -20.892 -13.568 1.00 86.94 91 GLN A CA 1
ATOM 775 C C . GLN A 1 91 ? 1.154 -20.394 -13.799 1.00 86.94 91 GLN A C 1
ATOM 777 O O . GLN A 1 91 ? 0.668 -19.534 -13.067 1.00 86.94 91 GLN A O 1
ATOM 782 N N . LYS A 1 92 ? 0.436 -20.995 -14.757 1.00 85.81 92 LYS A N 1
ATOM 783 C CA . LYS A 1 92 ? -0.945 -20.606 -15.114 1.00 85.81 92 LYS A CA 1
ATOM 784 C C . LYS A 1 92 ? -1.909 -20.551 -13.926 1.00 85.81 92 LYS A C 1
ATOM 786 O O . LYS A 1 92 ? -2.779 -19.695 -13.895 1.00 85.81 92 LYS A O 1
ATOM 791 N N . GLN A 1 93 ? -1.744 -21.436 -12.945 1.00 84.62 93 GLN A N 1
ATOM 792 C CA . GLN A 1 93 ? -2.566 -21.470 -11.728 1.00 84.62 93 GLN A CA 1
ATOM 793 C C . GLN A 1 93 ? -2.400 -20.235 -10.823 1.00 84.62 93 GLN A C 1
ATOM 795 O O . GLN A 1 93 ? -3.224 -20.000 -9.943 1.00 84.62 93 GLN A O 1
ATOM 800 N N . HIS A 1 94 ? -1.334 -19.457 -11.021 1.00 83.56 94 HIS A N 1
ATOM 801 C CA . HIS A 1 94 ? -1.060 -18.218 -10.298 1.00 83.56 94 HIS A CA 1
ATOM 802 C C . HIS A 1 94 ? -1.349 -16.965 -11.133 1.00 83.56 94 HIS A C 1
ATOM 804 O O . HIS A 1 94 ? -1.358 -15.871 -10.582 1.00 83.56 94 HIS A O 1
ATOM 810 N N . GLN A 1 95 ? -1.623 -17.111 -12.430 1.00 90.12 95 GLN A N 1
ATOM 811 C CA . GLN A 1 95 ? -1.926 -15.983 -13.304 1.00 90.12 95 GLN A CA 1
ATOM 812 C C . GLN A 1 95 ? -3.368 -15.508 -13.122 1.00 90.12 95 GLN A C 1
ATOM 814 O O . GLN A 1 95 ? -4.288 -16.299 -12.887 1.00 90.12 95 GLN A O 1
ATOM 819 N N . THR A 1 96 ? -3.578 -14.207 -13.296 1.00 91.94 96 THR A N 1
ATOM 820 C CA . THR A 1 96 ? -4.919 -13.609 -13.329 1.00 91.94 96 THR A CA 1
ATOM 821 C C . THR A 1 96 ? -5.192 -12.921 -14.668 1.00 91.94 96 THR A C 1
ATOM 823 O O . THR A 1 96 ? -4.306 -12.757 -15.501 1.00 91.94 96 THR A O 1
ATOM 826 N N . ALA A 1 97 ? -6.437 -12.490 -14.899 1.00 94.00 97 ALA A N 1
ATOM 827 C CA . ALA A 1 97 ? -6.812 -11.776 -16.125 1.00 94.00 97 ALA A CA 1
ATOM 828 C C . ALA A 1 97 ? -6.117 -10.407 -16.294 1.00 94.00 97 ALA A C 1
ATOM 830 O O . ALA A 1 97 ? -6.171 -9.824 -17.374 1.00 94.00 97 ALA A O 1
ATOM 831 N N . THR A 1 98 ? -5.503 -9.888 -15.232 1.00 93.19 98 THR A N 1
ATOM 832 C CA . THR A 1 98 ? -4.862 -8.567 -15.174 1.00 93.19 98 THR A CA 1
ATOM 833 C C . THR A 1 98 ? -3.362 -8.661 -14.934 1.00 93.19 98 THR A C 1
ATOM 835 O O . THR A 1 98 ? -2.756 -7.672 -14.545 1.00 93.19 98 THR A O 1
ATOM 838 N N . GLU A 1 99 ? -2.762 -9.832 -15.162 1.00 91.69 99 GLU A N 1
ATOM 839 C CA . GLU A 1 99 ? -1.321 -10.045 -15.017 1.00 91.69 99 GLU A CA 1
ATOM 840 C C . GLU A 1 99 ? -0.510 -8.910 -15.684 1.00 91.69 99 GLU A C 1
ATOM 842 O O . GLU A 1 99 ? -0.809 -8.547 -16.829 1.00 91.69 99 GLU A O 1
ATOM 847 N N . PRO A 1 100 ? 0.520 -8.349 -15.021 1.00 92.56 100 PRO A N 1
ATOM 848 C CA . PRO A 1 100 ? 1.109 -8.760 -13.733 1.00 92.56 100 PRO A CA 1
ATOM 849 C C . PRO A 1 100 ? 0.375 -8.248 -12.481 1.00 92.56 100 PRO A C 1
ATOM 851 O O . PRO A 1 100 ? 0.759 -8.593 -11.362 1.00 92.56 100 PRO A O 1
ATOM 854 N N . ASP A 1 101 ? -0.661 -7.428 -12.638 1.00 94.31 101 ASP A N 1
ATOM 855 C CA . ASP A 1 101 ? -1.385 -6.827 -11.521 1.00 94.31 101 ASP A CA 1
ATOM 856 C C . ASP A 1 101 ? -2.393 -7.809 -10.933 1.00 94.31 101 ASP A C 1
ATOM 858 O O . ASP A 1 101 ? -3.296 -8.302 -11.613 1.00 94.31 101 ASP A O 1
ATOM 862 N N . HIS A 1 102 ? -2.283 -8.074 -9.637 1.00 94.69 102 HIS A N 1
ATOM 863 C CA . HIS A 1 102 ? -3.190 -8.983 -8.945 1.00 94.69 102 HIS A CA 1
ATOM 864 C C . HIS A 1 102 ? -3.302 -8.637 -7.461 1.00 94.69 102 HIS A C 1
ATOM 866 O O . HIS A 1 102 ? -2.528 -7.855 -6.902 1.00 94.69 102 HIS A O 1
ATOM 872 N N . MET A 1 103 ? -4.318 -9.213 -6.830 1.00 94.94 103 MET A N 1
ATOM 873 C CA . MET A 1 103 ? -4.525 -9.166 -5.390 1.00 94.94 103 MET A CA 1
ATOM 874 C C . MET A 1 103 ? -4.548 -10.574 -4.830 1.00 94.94 103 MET A C 1
ATOM 876 O O . MET A 1 103 ? -4.994 -11.503 -5.504 1.00 94.94 103 MET A O 1
ATOM 880 N N . HIS A 1 104 ? -4.137 -10.746 -3.584 1.00 91.44 104 HIS A N 1
ATOM 881 C CA . HIS A 1 104 ? -4.346 -12.011 -2.893 1.00 91.44 104 HIS A CA 1
ATOM 882 C C . HIS A 1 104 ? -4.407 -11.831 -1.386 1.00 91.44 104 HIS A C 1
ATOM 884 O O . HIS A 1 104 ? -3.865 -10.890 -0.809 1.00 91.44 104 HIS A O 1
ATOM 890 N N . HIS A 1 105 ? -5.101 -12.772 -0.761 1.00 87.62 105 HIS A N 1
ATOM 891 C CA . HIS A 1 105 ? -5.156 -12.904 0.680 1.00 87.62 105 HIS A CA 1
ATOM 892 C C . HIS A 1 105 ? -4.187 -14.010 1.093 1.00 87.62 105 HIS A C 1
ATOM 894 O O . HIS A 1 105 ? -4.252 -15.116 0.552 1.00 87.62 105 HIS A O 1
ATOM 900 N N . LYS A 1 106 ? -3.319 -13.725 2.064 1.00 79.00 106 LYS A N 1
ATOM 901 C CA . LYS A 1 106 ? -2.408 -14.705 2.663 1.00 79.00 106 LYS A CA 1
ATOM 902 C C . LYS A 1 106 ? -2.735 -14.877 4.150 1.00 79.00 106 LYS A C 1
ATOM 904 O O . LYS A 1 106 ? -2.144 -14.193 4.987 1.00 79.00 106 LYS A O 1
ATOM 909 N N . PRO A 1 107 ? -3.697 -15.745 4.495 1.00 65.25 107 PRO A N 1
ATOM 910 C CA . PRO A 1 107 ? -3.937 -16.126 5.881 1.00 65.25 107 PRO A CA 1
ATOM 911 C C . PRO A 1 107 ? -2.883 -17.134 6.367 1.00 65.25 107 PRO A C 1
ATOM 913 O O . PRO A 1 107 ? -2.421 -17.984 5.601 1.00 65.25 107 PRO A O 1
ATOM 916 N N . VAL A 1 108 ? -2.530 -17.077 7.656 1.00 57.16 108 VAL A N 1
ATOM 917 C CA . VAL A 1 108 ? -1.672 -18.088 8.305 1.00 57.16 108 VAL A CA 1
ATOM 918 C C . VAL A 1 108 ? -2.215 -19.502 8.060 1.00 57.16 108 VAL A C 1
ATOM 920 O O . VAL A 1 108 ? -3.392 -19.765 8.293 1.00 57.16 108 VAL A O 1
ATOM 923 N N . GLY A 1 109 ? -1.342 -20.423 7.640 1.00 51.94 109 GLY A N 1
ATOM 924 C CA . GLY A 1 109 ? -1.648 -21.857 7.554 1.00 51.94 109 GLY A CA 1
ATOM 925 C C . GLY A 1 109 ? -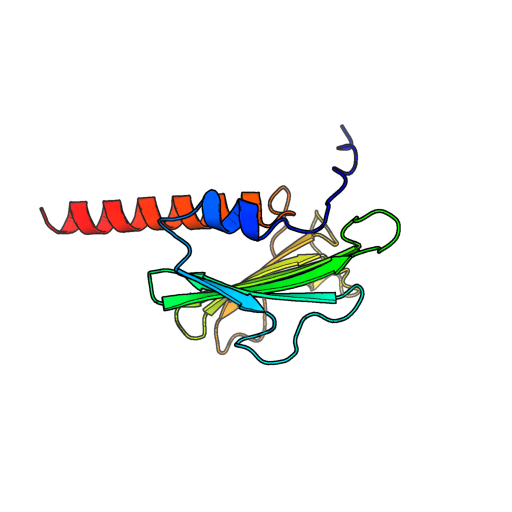2.296 -22.329 6.249 1.00 51.94 109 GLY A C 1
ATOM 926 O O . GLY A 1 109 ? -2.586 -23.516 6.131 1.00 51.94 109 GLY A O 1
ATOM 927 N N . ILE A 1 110 ? -2.499 -21.449 5.263 1.00 58.22 110 ILE A N 1
ATOM 928 C CA . ILE A 1 110 ? -2.999 -21.841 3.938 1.00 58.22 110 ILE A CA 1
ATOM 929 C C . ILE A 1 110 ? -1.845 -21.850 2.931 1.00 58.22 110 ILE A C 1
ATOM 931 O O . ILE A 1 110 ? -1.198 -20.831 2.703 1.00 58.22 110 ILE A O 1
ATOM 935 N N . HIS A 1 111 ? -1.596 -23.013 2.323 1.00 57.16 111 HIS A N 1
ATOM 936 C CA . HIS A 1 111 ? -0.581 -23.184 1.277 1.00 57.16 111 HIS A CA 1
ATOM 937 C C . HIS A 1 111 ? -1.071 -22.736 -0.112 1.00 57.16 111 HIS A C 1
ATOM 939 O O . HIS A 1 111 ? -0.259 -22.394 -0.968 1.00 57.16 111 HIS A O 1
ATOM 945 N N . GLU A 1 112 ? -2.389 -22.694 -0.329 1.00 62.22 112 GLU A N 1
ATOM 946 C CA . GLU A 1 112 ? -3.008 -22.237 -1.576 1.00 62.22 112 GLU A CA 1
ATOM 947 C C . GLU A 1 112 ? -3.452 -20.772 -1.472 1.00 62.22 112 GLU A C 1
ATOM 949 O O . GLU A 1 112 ? -4.557 -20.444 -1.036 1.00 62.22 112 GLU A O 1
ATOM 954 N N . GLU A 1 113 ? -2.577 -19.859 -1.887 1.00 71.94 113 GLU A N 1
ATOM 955 C CA . GLU A 1 113 ? -2.923 -18.444 -2.017 1.00 71.94 113 GLU A CA 1
ATOM 956 C C . GLU A 1 113 ? -3.795 -18.220 -3.262 1.00 71.94 113 GLU A C 1
ATOM 958 O O . GLU A 1 113 ? -3.302 -18.185 -4.398 1.00 71.94 113 GLU A O 1
ATOM 963 N N . ARG A 1 114 ? -5.105 -18.038 -3.051 1.00 82.50 114 ARG A N 1
ATOM 964 C CA . ARG A 1 114 ? -6.021 -17.614 -4.115 1.00 82.50 114 ARG A CA 1
ATOM 965 C C . ARG A 1 114 ? -5.692 -16.186 -4.546 1.00 82.50 114 ARG A C 1
ATOM 967 O O . ARG A 1 114 ? -5.710 -15.263 -3.731 1.00 82.50 114 ARG A O 1
ATOM 974 N N . ARG A 1 115 ? -5.460 -16.016 -5.847 1.00 89.44 115 ARG A N 1
ATOM 975 C CA . ARG A 1 115 ? -5.225 -14.722 -6.493 1.00 89.44 115 ARG A CA 1
ATOM 976 C C . ARG A 1 115 ? -6.480 -14.226 -7.202 1.00 89.44 115 ARG A C 1
ATOM 978 O O . ARG A 1 115 ? -7.279 -15.012 -7.713 1.00 89.44 115 ARG A O 1
ATOM 985 N N . TYR A 1 116 ? -6.639 -12.913 -7.222 1.00 93.19 116 TYR A N 1
ATOM 986 C CA . TYR A 1 116 ? -7.757 -12.197 -7.818 1.00 93.19 116 TYR A CA 1
ATOM 987 C C . TYR A 1 116 ? -7.226 -11.171 -8.820 1.00 93.19 116 TYR A C 1
ATOM 989 O O . TYR A 1 116 ? -6.202 -10.539 -8.547 1.00 93.19 116 TYR A O 1
ATOM 997 N N . PRO A 1 117 ? -7.906 -10.969 -9.960 1.00 94.56 117 PRO A N 1
ATOM 998 C CA . PRO A 1 117 ? -7.532 -9.914 -10.888 1.00 94.56 117 PRO A CA 1
ATOM 999 C C . PRO A 1 117 ? -7.692 -8.533 -10.237 1.00 94.56 117 PRO A C 1
ATOM 1001 O O . PRO A 1 117 ? -8.664 -8.280 -9.522 1.00 94.56 117 PRO A O 1
ATOM 1004 N N . ASN A 1 118 ? -6.750 -7.634 -10.506 1.00 94.06 118 ASN A N 1
ATOM 1005 C CA . ASN A 1 118 ? -6.734 -6.257 -10.041 1.00 94.06 118 ASN A CA 1
ATOM 1006 C C . ASN A 1 118 ? -6.895 -5.287 -11.217 1.00 94.06 118 ASN A C 1
ATOM 1008 O O . ASN A 1 118 ? -5.943 -4.985 -11.930 1.00 94.06 118 ASN A O 1
ATOM 1012 N N . PHE A 1 119 ? -8.110 -4.777 -11.412 1.00 92.38 119 PHE A N 1
ATOM 1013 C CA . PHE A 1 119 ? -8.428 -3.880 -12.527 1.00 92.38 119 PHE A CA 1
ATOM 1014 C C . PHE A 1 119 ? -8.201 -2.389 -12.233 1.00 92.38 119 PHE A C 1
ATOM 1016 O O . PHE A 1 119 ? -8.402 -1.573 -13.136 1.00 92.38 119 PHE A O 1
ATOM 1023 N N . GLY A 1 120 ? -7.852 -1.997 -11.003 1.00 88.31 120 GLY A N 1
ATOM 1024 C CA . GLY A 1 120 ? -7.834 -0.568 -10.661 1.00 88.31 120 GLY A CA 1
ATOM 1025 C C . GLY A 1 120 ? -7.051 -0.134 -9.428 1.00 88.31 120 GLY A C 1
ATOM 1026 O O . GLY A 1 120 ? -6.795 1.053 -9.300 1.00 88.31 120 GLY A O 1
ATOM 1027 N N . HIS A 1 121 ? -6.630 -1.039 -8.547 1.00 92.50 121 HIS A N 1
ATOM 1028 C CA . HIS A 1 121 ? -5.880 -0.681 -7.339 1.00 92.50 121 HIS A CA 1
ATOM 1029 C C . HIS A 1 121 ? -4.377 -0.805 -7.609 1.00 92.50 121 HIS A C 1
ATOM 1031 O O . HIS A 1 121 ? -3.729 -1.737 -7.126 1.00 92.50 121 HIS A O 1
ATOM 1037 N N . HIS A 1 122 ? -3.850 0.061 -8.476 1.00 92.75 122 HIS A N 1
ATOM 1038 C CA . HIS A 1 122 ? -2.456 -0.010 -8.946 1.00 92.75 122 HIS A CA 1
ATOM 1039 C C . HIS A 1 122 ? -1.541 1.039 -8.310 1.00 92.75 122 HIS A C 1
ATOM 1041 O O . HIS A 1 122 ? -0.315 0.922 -8.341 1.00 92.75 122 HIS A O 1
ATOM 1047 N N . ASP A 1 123 ? -2.128 2.065 -7.708 1.00 93.25 123 ASP A N 1
ATOM 1048 C CA . ASP A 1 123 ? -1.431 3.088 -6.950 1.00 93.25 123 ASP A CA 1
ATOM 1049 C C . ASP A 1 123 ? -1.845 3.054 -5.475 1.00 93.25 123 ASP A C 1
ATOM 1051 O O . ASP A 1 123 ? -2.921 2.575 -5.104 1.00 93.25 123 ASP A O 1
ATOM 1055 N N . LEU A 1 124 ? -0.957 3.566 -4.622 1.00 96.12 124 LEU A N 1
ATOM 1056 C CA . LEU A 1 124 ? -1.162 3.515 -3.185 1.00 96.12 124 LEU A CA 1
ATOM 1057 C C . LEU A 1 124 ? -2.309 4.425 -2.729 1.00 96.12 124 LEU A C 1
ATOM 1059 O O . LEU A 1 124 ? -2.942 4.121 -1.729 1.00 96.12 124 LEU A O 1
ATOM 1063 N N . TYR A 1 125 ? -2.617 5.504 -3.452 1.00 96.38 125 TYR A N 1
ATOM 1064 C CA . TYR A 1 125 ? -3.707 6.402 -3.077 1.00 96.38 125 TYR A CA 1
ATOM 1065 C C . TYR A 1 125 ? -5.059 5.687 -3.182 1.00 96.38 125 TYR A C 1
ATOM 1067 O O . TYR A 1 125 ? -5.774 5.605 -2.186 1.00 96.38 125 TYR A O 1
ATOM 1075 N N . THR A 1 126 ? -5.348 5.060 -4.324 1.00 95.25 126 THR A N 1
ATOM 1076 C CA . THR A 1 126 ? -6.599 4.308 -4.543 1.00 95.25 126 THR A CA 1
ATOM 1077 C C . THR A 1 126 ? -6.750 3.140 -3.554 1.00 95.25 126 THR A C 1
ATOM 1079 O O . THR A 1 126 ? -7.848 2.826 -3.080 1.00 95.25 126 THR A O 1
ATOM 1082 N N . ILE A 1 127 ? -5.642 2.483 -3.191 1.00 97.00 127 ILE A N 1
ATOM 1083 C CA . ILE A 1 127 ? -5.641 1.435 -2.155 1.00 97.00 127 ILE A CA 1
ATOM 1084 C C . ILE A 1 127 ? -5.999 2.024 -0.786 1.00 97.00 127 ILE A C 1
ATOM 1086 O O . ILE A 1 127 ? -6.821 1.457 -0.067 1.00 97.00 127 ILE A O 1
ATOM 1090 N N . MET A 1 128 ? -5.416 3.166 -0.431 1.00 97.88 128 MET A N 1
ATOM 1091 C CA . MET A 1 128 ? -5.684 3.839 0.838 1.00 97.88 128 MET A CA 1
ATOM 1092 C C . MET A 1 128 ? -7.127 4.344 0.931 1.00 97.88 128 MET A C 1
ATOM 1094 O O . MET A 1 128 ? -7.740 4.182 1.983 1.00 97.88 128 MET A O 1
ATOM 1098 N N . GLU A 1 129 ? -7.711 4.842 -0.164 1.00 97.25 129 GLU A N 1
ATOM 1099 C CA . GLU A 1 129 ? -9.147 5.162 -0.233 1.00 97.25 129 GLU A CA 1
ATOM 1100 C C . GLU A 1 129 ? -10.012 3.931 0.056 1.00 97.25 129 GLU A C 1
ATOM 1102 O O . GLU A 1 129 ? -10.979 4.001 0.814 1.00 97.25 129 GLU A O 1
ATOM 1107 N N . THR A 1 130 ? -9.642 2.779 -0.506 1.00 95.31 130 THR A N 1
ATOM 1108 C CA . THR A 1 130 ? -10.361 1.520 -0.277 1.00 95.31 130 THR A CA 1
ATOM 1109 C C . THR A 1 130 ? -10.307 1.111 1.192 1.00 95.31 130 THR A C 1
ATOM 1111 O O . THR A 1 130 ? -11.337 0.783 1.780 1.00 95.31 130 THR A O 1
ATOM 1114 N N . ILE A 1 131 ? -9.121 1.162 1.805 1.00 96.06 131 ILE A N 1
ATOM 1115 C CA . ILE A 1 131 ? -8.940 0.844 3.228 1.00 96.06 131 ILE A CA 1
ATOM 1116 C C . ILE A 1 131 ? -9.738 1.816 4.099 1.00 96.06 131 ILE A C 1
ATOM 1118 O O . ILE A 1 131 ? -10.423 1.379 5.024 1.00 96.06 131 ILE A O 1
ATOM 1122 N N . PHE A 1 132 ? -9.688 3.111 3.788 1.00 96.31 132 PHE A N 1
ATOM 1123 C CA . PHE A 1 132 ? -10.449 4.134 4.495 1.00 96.31 132 PHE A CA 1
ATOM 1124 C C . PHE A 1 132 ? -11.952 3.828 4.471 1.00 96.31 132 PHE A C 1
ATOM 1126 O O . PHE A 1 132 ? -12.573 3.713 5.525 1.00 96.31 132 PHE A O 1
ATOM 1133 N N . MET A 1 133 ? -12.522 3.596 3.284 1.00 95.75 133 MET A N 1
ATOM 1134 C CA . MET A 1 133 ? -13.946 3.278 3.138 1.00 95.75 133 MET A CA 1
ATOM 1135 C C . MET A 1 133 ? -14.350 2.010 3.898 1.00 95.75 133 MET A C 1
ATOM 1137 O O . MET A 1 133 ? -15.393 1.996 4.551 1.00 95.75 133 MET A O 1
ATOM 1141 N N . LEU A 1 134 ? -13.537 0.949 3.837 1.00 93.38 134 LEU A N 1
ATOM 1142 C CA . LEU A 1 134 ? -13.818 -0.296 4.560 1.00 93.38 134 LEU A CA 1
ATOM 1143 C C . LEU A 1 134 ? -13.903 -0.062 6.072 1.00 93.38 134 LEU A C 1
ATOM 1145 O O . LEU A 1 134 ? -14.827 -0.564 6.712 1.00 93.38 134 LEU A O 1
ATOM 1149 N N . ARG A 1 135 ? -12.996 0.748 6.624 1.00 91.12 135 ARG A N 1
ATOM 1150 C CA . ARG A 1 135 ? -12.990 1.073 8.055 1.00 91.12 135 ARG A CA 1
ATOM 1151 C C . ARG A 1 135 ? -14.168 1.934 8.473 1.00 91.12 135 ARG A C 1
ATOM 1153 O O . ARG A 1 135 ? -14.754 1.675 9.517 1.00 91.12 135 ARG A O 1
ATOM 1160 N N . GLU A 1 136 ? -14.544 2.927 7.672 1.00 93.69 136 GLU A N 1
ATOM 1161 C CA . GLU A 1 136 ? -15.723 3.750 7.969 1.00 93.69 136 GLU A CA 1
ATOM 1162 C C . GLU A 1 136 ? -17.007 2.905 7.989 1.00 93.69 136 GLU A C 1
ATOM 1164 O O . GLU A 1 136 ? -17.846 3.055 8.879 1.00 93.69 136 GLU A O 1
ATOM 1169 N N . ILE A 1 137 ? -17.123 1.931 7.080 1.00 94.56 137 ILE A N 1
ATOM 1170 C CA . ILE A 1 137 ? -18.234 0.969 7.080 1.00 94.56 137 ILE A CA 1
ATOM 1171 C C . ILE A 1 137 ? -18.224 0.096 8.346 1.00 94.56 137 ILE A C 1
ATOM 1173 O O . ILE A 1 137 ? -19.286 -0.201 8.896 1.00 94.56 137 ILE A O 1
ATOM 1177 N N . GLU A 1 138 ? -17.056 -0.354 8.805 1.00 90.81 138 GLU A N 1
ATOM 1178 C CA . GLU A 1 138 ? -16.937 -1.164 10.025 1.00 90.81 138 GLU A CA 1
ATOM 1179 C C . GLU A 1 138 ? -17.300 -0.373 11.284 1.00 90.81 138 GLU A C 1
ATOM 1181 O O . GLU A 1 138 ? -18.124 -0.848 12.068 1.00 90.81 138 GLU A O 1
ATOM 1186 N N . LYS A 1 139 ? -16.793 0.858 11.423 1.00 90.38 139 LYS A N 1
ATOM 1187 C CA . LYS A 1 139 ? -17.156 1.767 12.522 1.00 90.38 139 LYS A CA 1
ATOM 1188 C C . LYS A 1 139 ? -18.667 1.980 12.600 1.00 90.38 139 LYS A C 1
ATOM 1190 O O . LYS A 1 139 ? -19.244 1.897 13.683 1.00 90.38 139 LYS A O 1
ATOM 1195 N N . GLN A 1 140 ? -19.323 2.198 11.457 1.00 92.50 140 GLN A N 1
ATOM 1196 C CA . GLN A 1 140 ? -20.777 2.369 11.422 1.00 92.50 140 GLN A CA 1
ATOM 1197 C C . GLN A 1 140 ? -21.508 1.111 11.912 1.00 92.50 140 GLN A C 1
ATOM 1199 O O . GLN A 1 140 ? -22.419 1.205 12.730 1.00 92.50 140 GLN A O 1
ATOM 1204 N N . LYS A 1 141 ? -21.073 -0.082 11.485 1.00 93.69 141 LYS A N 1
ATOM 1205 C CA . LYS A 1 141 ? -21.667 -1.352 11.944 1.00 93.69 141 LYS A CA 1
ATOM 1206 C C . LYS A 1 141 ? -21.521 -1.568 13.451 1.00 93.69 141 LYS A C 1
ATOM 1208 O O . LYS A 1 141 ? -22.369 -2.228 14.047 1.00 93.69 141 LYS A O 1
ATOM 1213 N N . GLU A 1 142 ? -20.435 -1.104 14.060 1.00 91.25 142 GLU A N 1
ATOM 1214 C CA . GLU A 1 142 ? -20.230 -1.192 15.512 1.00 91.25 142 GLU A CA 1
ATOM 1215 C C . GLU A 1 142 ? -21.107 -0.199 16.279 1.00 91.25 142 GLU A C 1
ATOM 1217 O O . GLU A 1 142 ? -21.694 -0.562 17.304 1.00 91.25 142 GLU A O 1
ATOM 1222 N N . ALA A 1 143 ? -21.258 1.018 15.752 1.00 91.12 143 ALA A N 1
ATOM 1223 C CA . ALA A 1 143 ? -22.168 2.018 16.300 1.00 91.12 143 ALA A CA 1
ATOM 1224 C C . ALA A 1 143 ? -23.627 1.529 16.278 1.00 91.12 143 ALA A C 1
ATOM 1226 O O . ALA A 1 143 ? -24.315 1.625 17.293 1.00 91.12 143 ALA A O 1
ATOM 1227 N N . ASP A 1 144 ? -24.063 0.923 15.171 1.00 92.50 144 ASP A N 1
ATOM 1228 C CA . ASP A 1 144 ? -25.429 0.405 15.010 1.00 92.50 144 ASP A CA 1
ATOM 1229 C C . ASP A 1 144 ? -25.740 -0.770 15.955 1.00 92.50 144 ASP A C 1
ATOM 1231 O O . ASP A 1 144 ? -26.881 -0.952 16.364 1.00 92.50 144 ASP A O 1
ATOM 1235 N N . LYS A 1 145 ? -24.735 -1.575 16.332 1.00 86.50 145 LYS A N 1
ATOM 1236 C CA . LYS A 1 145 ? -24.896 -2.675 17.308 1.00 86.50 145 LYS A CA 1
ATOM 1237 C C . LYS A 1 145 ? -24.985 -2.202 18.757 1.00 86.50 145 LYS A C 1
ATOM 1239 O O . LYS A 1 145 ? -25.342 -2.994 19.625 1.00 86.50 145 LYS A O 1
ATOM 1244 N N . SER A 1 146 ? -24.570 -0.967 19.019 1.00 78.44 146 SER A N 1
ATOM 1245 C CA . SER A 1 146 ? -24.523 -0.385 20.362 1.00 78.44 146 SER A CA 1
ATOM 1246 C C . SER A 1 146 ? -25.801 0.392 20.715 1.00 78.44 146 SER A C 1
ATOM 1248 O O . SER A 1 146 ? -25.873 0.961 21.805 1.00 78.44 146 SER A O 1
ATOM 1250 N N . GLN A 1 147 ? -26.781 0.429 19.802 1.00 64.44 147 GLN A N 1
ATOM 1251 C CA . GLN A 1 147 ? -28.126 0.994 19.973 1.00 64.44 147 GLN A CA 1
ATOM 1252 C C . GLN A 1 147 ? -29.141 -0.099 20.316 1.00 64.44 147 GLN A C 1
ATOM 1254 O O . GLN A 1 147 ? -30.057 0.204 21.114 1.00 64.44 147 GLN A O 1
#

InterPro domains:
  IPR045397 Toxin TumE-like [PF20126] (17-129)

Organism: NCBI:txid189691

Sequence (147 aa):
MKRKSDDLHGTNFEFLKRAFPDLIESIEDGFFGDEPSKGPFVRKTIKFLDGTYMTVFELIETRTGKKKKYQYDWEYQRGKLWKWHNEPHDQKQHQTATEPDHMHHKPVGIHEERRYPNFGHHDLYTIMETIFMLREIEKQKEADKSQ